Protein AF-A0A2M8NNC9-F1 (afdb_monomer)

pLDDT: mean 93.22, std 10.88, range [46.25, 98.62]

Solvent-accessible surface area (backbone atoms only — not comparable to full-atom values): 3000 Å² total; per-residue (Å²): 132,81,79,80,83,70,81,62,30,33,32,38,34,50,90,94,45,81,43,81,75,43,45,67,69,59,51,54,50,33,55,75,72,68,53,89,77,79,63,65,49,75,47,77,59,134

Sequence (46 aa):
LDGIDLPPIELILVDDTYYVIDGHHRISVAHMLGIQFMDAIVTRWE

Structure (mmCIF, N/CA/C/O backbone):
data_AF-A0A2M8NNC9-F1
#
_entry.id   AF-A0A2M8NNC9-F1
#
loop_
_atom_site.group_PDB
_atom_site.id
_atom_site.type_symbol
_atom_site.label_atom_id
_atom_site.label_alt_id
_a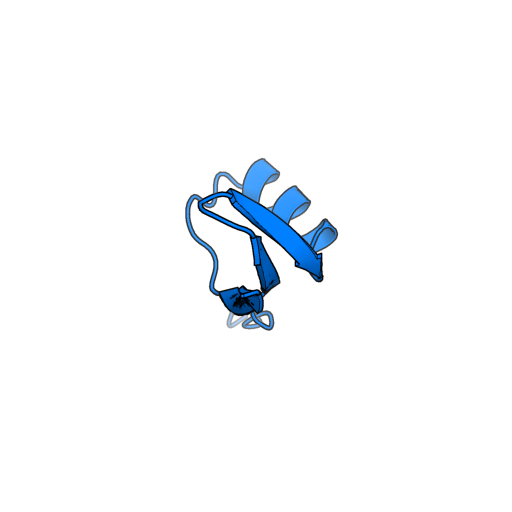tom_site.label_comp_id
_atom_site.label_asym_id
_atom_site.label_entity_id
_atom_site.label_seq_id
_atom_site.pdbx_PDB_ins_code
_atom_site.Cartn_x
_atom_site.Cartn_y
_atom_site.Cartn_z
_atom_site.occupancy
_atom_site.B_iso_or_equiv
_atom_site.auth_seq_id
_atom_site.auth_comp_id
_atom_site.auth_asym_id
_atom_site.auth_atom_id
_atom_site.pdbx_PDB_model_num
ATOM 1 N N . LEU A 1 1 ? 21.223 -13.582 -11.812 1.00 46.25 1 LEU A N 1
ATOM 2 C CA . LEU A 1 1 ? 20.900 -12.489 -1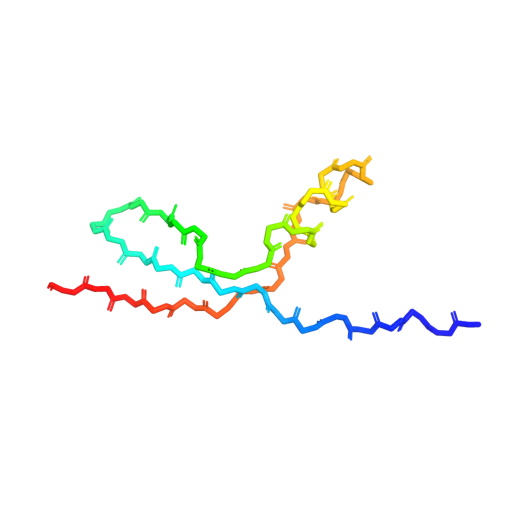0.877 1.00 46.25 1 LEU A CA 1
ATOM 3 C C . LEU A 1 1 ? 19.487 -12.778 -10.438 1.00 46.25 1 LEU A C 1
ATOM 5 O O . LEU A 1 1 ? 18.571 -12.487 -11.196 1.00 46.25 1 LEU A O 1
ATOM 9 N N . ASP A 1 2 ? 19.332 -13.481 -9.323 1.00 54.12 2 ASP A N 1
ATOM 10 C CA . ASP A 1 2 ? 18.003 -13.666 -8.751 1.00 54.12 2 ASP A CA 1
ATOM 11 C C . ASP A 1 2 ? 17.490 -12.280 -8.350 1.00 54.12 2 ASP A C 1
ATOM 13 O O . ASP A 1 2 ? 18.256 -11.455 -7.837 1.00 54.12 2 ASP A O 1
ATOM 17 N N . GLY A 1 3 ? 16.246 -11.973 -8.718 1.00 68.81 3 GLY A N 1
ATOM 18 C CA . GLY A 1 3 ? 15.623 -10.699 -8.383 1.00 68.81 3 GLY A CA 1
ATOM 19 C C . GLY A 1 3 ? 15.630 -10.514 -6.870 1.00 68.81 3 GLY A C 1
ATOM 20 O O . GLY A 1 3 ? 15.394 -11.462 -6.128 1.00 68.81 3 GLY A O 1
ATOM 21 N N . ILE A 1 4 ? 15.952 -9.308 -6.408 1.00 77.31 4 ILE A N 1
ATOM 22 C CA . ILE A 1 4 ? 15.828 -8.985 -4.988 1.00 77.31 4 ILE A CA 1
ATOM 23 C C . ILE A 1 4 ? 14.333 -8.893 -4.698 1.00 77.31 4 ILE A C 1
ATOM 25 O O . ILE A 1 4 ? 13.671 -8.001 -5.233 1.00 77.31 4 ILE A O 1
ATOM 29 N N . ASP A 1 5 ? 13.821 -9.784 -3.853 1.00 82.88 5 ASP A N 1
ATOM 30 C CA . ASP A 1 5 ? 12.482 -9.623 -3.297 1.00 82.88 5 ASP A CA 1
ATOM 31 C C . ASP A 1 5 ? 12.458 -8.337 -2.474 1.00 82.88 5 ASP A C 1
ATOM 33 O O . ASP A 1 5 ? 13.201 -8.159 -1.502 1.00 82.88 5 ASP A O 1
ATOM 37 N N . LEU A 1 6 ? 11.635 -7.393 -2.918 1.00 89.62 6 LEU A N 1
ATOM 38 C CA . LEU A 1 6 ? 11.418 -6.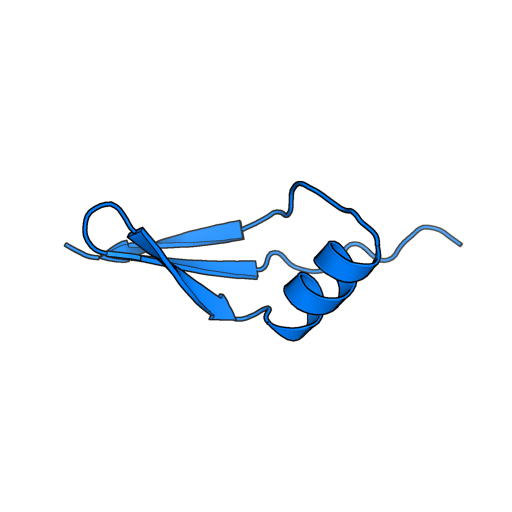155 -2.193 1.00 89.62 6 LEU A CA 1
ATOM 39 C C . LEU A 1 6 ? 10.463 -6.424 -1.028 1.00 89.62 6 LEU A C 1
ATOM 41 O O . LEU A 1 6 ? 9.567 -7.259 -1.153 1.00 89.62 6 LEU A O 1
ATOM 45 N N . PRO A 1 7 ? 10.601 -5.698 0.095 1.00 94.88 7 PRO A N 1
ATOM 46 C CA . PRO A 1 7 ? 9.608 -5.773 1.157 1.00 94.88 7 PRO A CA 1
ATOM 47 C C . PRO A 1 7 ? 8.205 -5.415 0.623 1.00 94.88 7 PRO A C 1
ATOM 49 O O . PRO A 1 7 ? 8.097 -4.732 -0.407 1.00 94.88 7 PRO A O 1
ATOM 52 N N . PRO A 1 8 ? 7.129 -5.811 1.323 1.00 97.06 8 PRO A N 1
ATOM 53 C CA . PRO A 1 8 ? 5.7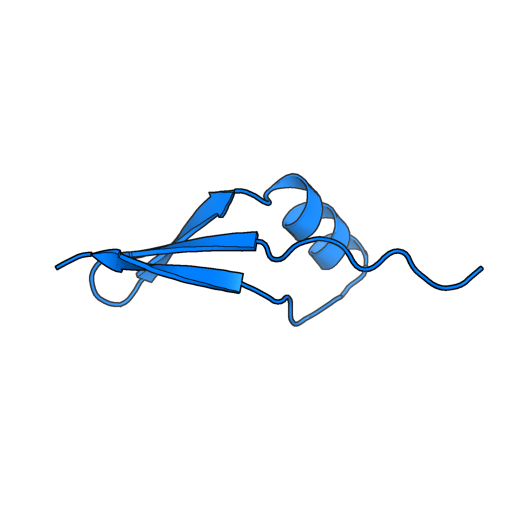68 -5.399 0.988 1.00 97.06 8 PRO A CA 1
ATOM 54 C C . PRO A 1 8 ? 5.570 -3.891 1.198 1.00 97.06 8 PRO A C 1
ATOM 56 O O . PRO A 1 8 ? 6.302 -3.251 1.962 1.00 97.06 8 PRO A O 1
ATOM 59 N N . ILE A 1 9 ? 4.601 -3.303 0.497 1.00 98.06 9 ILE A N 1
ATOM 60 C CA . ILE A 1 9 ? 4.161 -1.921 0.750 1.00 98.06 9 ILE A CA 1
ATOM 61 C C . ILE A 1 9 ? 3.297 -1.862 2.014 1.00 98.06 9 ILE A C 1
ATOM 63 O O . ILE A 1 9 ? 2.756 -2.881 2.445 1.00 98.06 9 ILE A O 1
ATOM 67 N N . GLU A 1 10 ? 3.135 -0.678 2.595 1.00 98.62 10 GLU A N 1
ATOM 68 C CA . GLU A 1 10 ? 2.267 -0.491 3.759 1.00 98.62 10 GLU A CA 1
ATOM 69 C C . GLU A 1 10 ? 1.048 0.335 3.374 1.00 98.62 10 GLU A C 1
ATOM 71 O O . GLU A 1 10 ? 1.173 1.435 2.826 1.00 98.62 10 GLU A O 1
ATOM 76 N N . LEU A 1 11 ? -0.134 -0.195 3.676 1.00 98.62 11 LEU A N 1
ATOM 77 C CA . LEU A 1 11 ? -1.411 0.457 3.429 1.00 98.62 11 LEU A CA 1
ATOM 78 C C . LEU A 1 11 ? -2.190 0.627 4.735 1.00 98.62 11 LEU A C 1
ATOM 80 O O . LEU A 1 11 ? -2.120 -0.215 5.635 1.00 98.62 11 LEU A O 1
ATOM 84 N N . ILE A 1 12 ? -3.005 1.675 4.795 1.00 98.44 12 ILE A N 1
ATOM 85 C CA . ILE A 1 12 ? -4.096 1.795 5.762 1.00 98.44 12 ILE A CA 1
ATOM 86 C C . ILE A 1 12 ? -5.435 1.681 5.029 1.00 98.44 12 ILE A C 1
ATOM 88 O O . ILE A 1 12 ? -5.617 2.280 3.969 1.00 98.44 12 ILE A O 1
ATOM 92 N N . LEU A 1 13 ? -6.357 0.896 5.582 1.00 98.50 13 LEU A N 1
ATOM 93 C CA . LEU A 1 13 ? -7.746 0.817 5.136 1.00 98.50 13 LEU A CA 1
ATOM 94 C C . LEU A 1 13 ? -8.610 1.652 6.084 1.00 98.50 13 LEU A C 1
ATOM 96 O O . LEU A 1 13 ? -8.699 1.326 7.270 1.00 98.50 13 LEU A O 1
ATOM 100 N N . VAL A 1 14 ? -9.226 2.704 5.548 1.00 97.94 14 VAL A N 1
ATOM 101 C CA . VAL A 1 14 ? -10.198 3.558 6.246 1.00 97.94 14 VAL A CA 1
ATOM 102 C C . VAL A 1 14 ? -11.522 3.437 5.500 1.00 97.94 14 VAL A C 1
ATOM 104 O O . VAL A 1 14 ? -11.565 3.662 4.288 1.00 97.94 14 VAL A O 1
ATOM 107 N N . ASP A 1 15 ? -12.575 3.032 6.210 1.00 95.06 15 ASP A N 1
ATOM 108 C CA . ASP A 1 15 ? -13.843 2.590 5.624 1.00 95.06 15 ASP A CA 1
ATOM 109 C C . ASP A 1 15 ? -13.621 1.507 4.544 1.00 95.06 15 ASP A C 1
ATOM 111 O O . ASP A 1 15 ? -13.262 0.373 4.865 1.00 95.06 15 ASP A O 1
ATOM 115 N N . ASP A 1 16 ? -13.793 1.859 3.267 1.00 96.31 16 ASP A N 1
ATOM 116 C CA . ASP A 1 16 ? -13.620 0.974 2.103 1.00 96.31 16 ASP A CA 1
ATOM 117 C C . ASP A 1 16 ? -12.555 1.507 1.122 1.00 96.31 16 ASP A C 1
ATOM 119 O O . ASP A 1 16 ? -12.567 1.214 -0.072 1.00 96.31 16 ASP A O 1
ATOM 123 N N . THR A 1 17 ? -11.642 2.363 1.598 1.00 97.75 17 THR A N 1
ATOM 124 C CA . THR A 1 17 ? -10.584 2.972 0.774 1.00 97.75 17 THR A CA 1
ATOM 125 C C . THR A 1 17 ? -9.192 2.704 1.340 1.00 97.75 17 THR A C 1
ATOM 127 O O . THR A 1 17 ? -8.922 2.913 2.523 1.00 97.75 17 THR A O 1
ATOM 130 N N . TYR A 1 18 ? -8.284 2.268 0.465 1.00 97.94 18 TYR A N 1
ATOM 131 C CA . TYR A 1 18 ? -6.876 2.052 0.789 1.00 97.94 18 TYR A CA 1
ATOM 132 C C . TYR A 1 18 ? -6.047 3.314 0.541 1.00 97.94 18 TYR A C 1
ATOM 134 O O . TYR A 1 18 ? -6.119 3.916 -0.531 1.00 97.94 18 TYR A O 1
ATOM 142 N N . TYR A 1 19 ? -5.193 3.655 1.501 1.00 97.88 19 TYR A N 1
ATOM 143 C CA . TYR A 1 19 ? -4.219 4.736 1.401 1.00 97.88 19 TYR A CA 1
ATOM 144 C C . TYR A 1 19 ? -2.811 4.193 1.616 1.00 97.88 19 TYR A C 1
ATOM 146 O O . TYR A 1 19 ? -2.594 3.316 2.451 1.00 97.88 19 TYR A O 1
ATOM 154 N N . VAL A 1 20 ? -1.847 4.724 0.866 1.00 98.00 20 VAL A N 1
ATOM 155 C CA . VAL A 1 20 ? -0.441 4.324 0.974 1.00 98.00 20 VAL A CA 1
ATOM 156 C C . VAL A 1 20 ? 0.199 5.019 2.172 1.00 98.00 20 VAL A C 1
ATOM 158 O O . VAL A 1 20 ? 0.215 6.246 2.244 1.00 98.00 20 VAL A O 1
ATOM 161 N N . ILE A 1 21 ? 0.756 4.229 3.086 1.00 98.25 21 ILE A N 1
ATOM 162 C CA . ILE A 1 21 ? 1.578 4.705 4.203 1.00 98.25 21 ILE A CA 1
ATOM 163 C C . ILE A 1 21 ? 3.055 4.670 3.804 1.00 98.25 21 ILE A C 1
ATOM 165 O O . ILE A 1 21 ? 3.749 5.679 3.925 1.00 98.25 21 ILE A O 1
ATOM 169 N N . A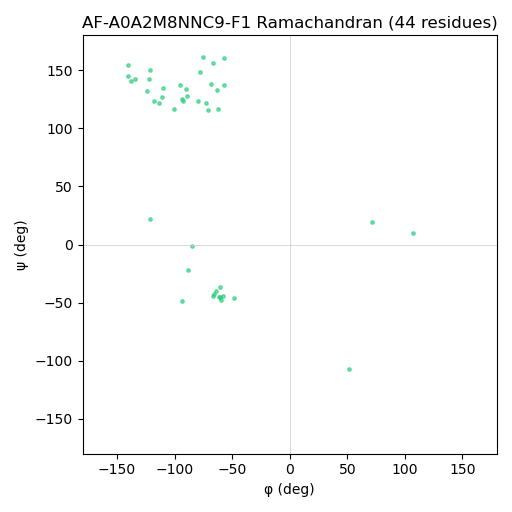SP A 1 22 ? 3.514 3.551 3.238 1.00 98.38 22 ASP A N 1
ATOM 170 C CA . ASP A 1 22 ? 4.875 3.397 2.720 1.00 98.38 22 ASP A CA 1
ATOM 171 C C . ASP A 1 22 ? 4.906 2.601 1.406 1.00 98.38 22 ASP A C 1
ATOM 173 O O . ASP A 1 22 ? 4.031 1.786 1.115 1.00 98.38 22 ASP A O 1
ATOM 177 N N . GLY A 1 23 ? 5.944 2.836 0.600 1.00 97.62 23 GLY A N 1
ATOM 178 C CA . GLY A 1 23 ? 6.171 2.119 -0.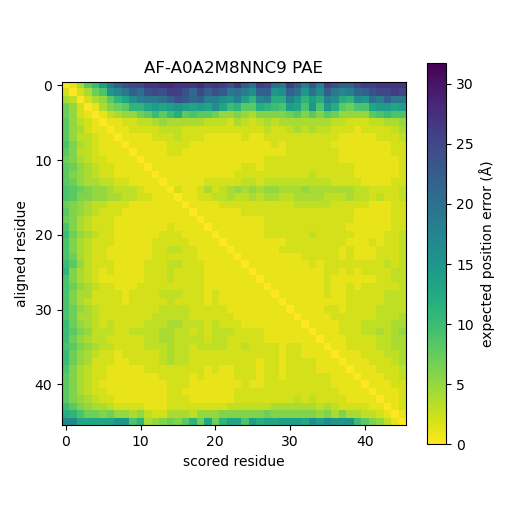655 1.00 97.62 23 GLY A CA 1
ATOM 179 C C . GLY A 1 23 ? 5.908 2.924 -1.926 1.00 97.62 23 GLY A C 1
ATOM 180 O O . GLY A 1 23 ? 5.971 2.358 -3.012 1.00 97.62 23 GLY A O 1
ATOM 181 N N . HIS A 1 24 ? 5.703 4.242 -1.838 1.00 98.31 24 HIS A N 1
ATOM 182 C CA . HIS A 1 24 ? 5.435 5.124 -2.986 1.00 98.31 24 HIS A CA 1
ATOM 183 C C . HIS A 1 24 ? 6.406 4.947 -4.167 1.00 98.31 24 HIS A C 1
ATOM 185 O O . HIS A 1 24 ? 5.979 4.823 -5.313 1.00 98.31 24 HIS A O 1
ATOM 191 N N . HIS A 1 25 ? 7.717 4.886 -3.905 1.00 97.19 25 HIS A N 1
ATOM 192 C CA . HIS A 1 25 ? 8.711 4.663 -4.961 1.00 97.19 25 HIS A CA 1
ATOM 193 C C . HIS A 1 25 ? 8.561 3.286 -5.618 1.00 97.19 25 HIS A C 1
ATOM 195 O O . HIS A 1 25 ? 8.670 3.174 -6.837 1.00 97.19 25 HIS A O 1
ATOM 201 N N . ARG A 1 26 ? 8.270 2.250 -4.823 1.00 96.12 26 ARG A N 1
ATOM 202 C CA . ARG A 1 26 ? 8.049 0.886 -5.318 1.00 96.12 26 ARG A CA 1
ATOM 203 C C . ARG A 1 26 ? 6.786 0.826 -6.177 1.00 96.12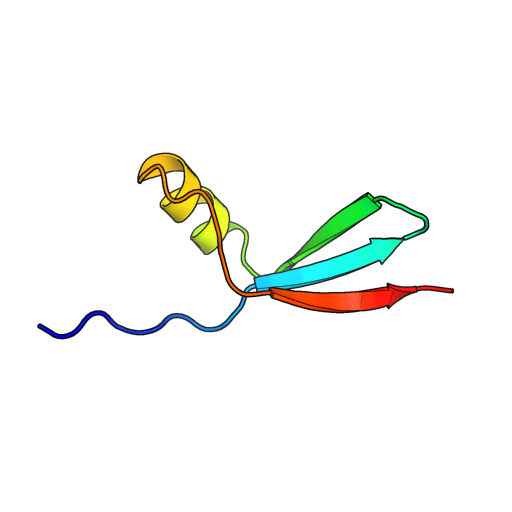 26 ARG A C 1
ATOM 205 O O . ARG A 1 26 ? 6.848 0.271 -7.265 1.00 96.12 26 ARG A O 1
ATOM 212 N N . ILE A 1 27 ? 5.705 1.485 -5.755 1.00 97.50 27 ILE A N 1
ATOM 213 C CA . ILE A 1 27 ? 4.462 1.628 -6.534 1.00 97.50 27 IL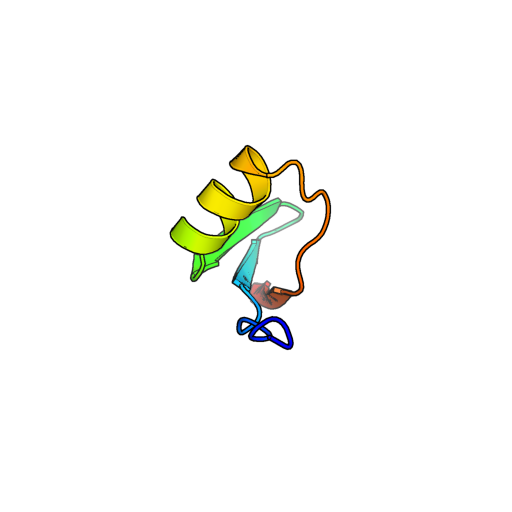E A CA 1
ATOM 214 C C . ILE A 1 27 ? 4.723 2.365 -7.853 1.00 97.50 27 ILE A C 1
ATOM 216 O O . ILE A 1 27 ? 4.281 1.917 -8.905 1.00 97.50 27 ILE A O 1
ATOM 220 N N . SER A 1 28 ? 5.478 3.465 -7.818 1.00 97.56 28 SER A N 1
ATOM 221 C CA . SER A 1 28 ? 5.823 4.243 -9.015 1.00 97.56 28 SER A CA 1
ATOM 222 C C . SER A 1 28 ? 6.595 3.408 -10.046 1.00 97.56 28 SER A C 1
ATOM 224 O O . SER A 1 28 ? 6.231 3.368 -11.223 1.00 97.56 28 SER A O 1
ATOM 226 N N . VAL A 1 29 ? 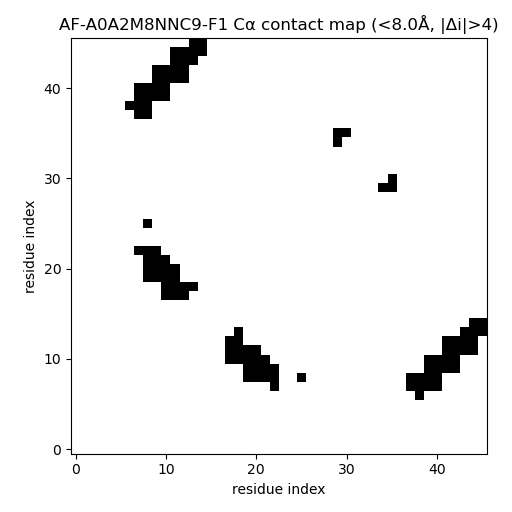7.621 2.675 -9.599 1.00 95.75 29 VAL A N 1
ATOM 227 C CA . VAL A 1 29 ? 8.406 1.783 -10.465 1.00 95.75 29 VAL A CA 1
ATOM 228 C C . VAL A 1 29 ? 7.562 0.605 -10.957 1.00 95.75 29 VAL A C 1
ATOM 230 O O . VAL A 1 29 ? 7.594 0.300 -12.146 1.00 95.75 29 VAL A O 1
ATOM 233 N N . ALA A 1 30 ? 6.770 -0.025 -10.087 1.00 95.25 30 ALA A N 1
ATOM 234 C CA . ALA A 1 30 ? 5.878 -1.121 -10.460 1.00 95.25 30 ALA A CA 1
ATOM 235 C C . ALA A 1 30 ? 4.879 -0.691 -11.544 1.00 95.25 30 ALA A C 1
ATOM 237 O O . ALA A 1 30 ? 4.734 -1.382 -12.552 1.00 95.25 30 ALA A O 1
ATOM 238 N N . HIS A 1 31 ? 4.278 0.493 -11.393 1.00 96.62 31 HIS A N 1
ATOM 239 C CA . HIS A 1 31 ? 3.384 1.081 -12.385 1.00 96.62 31 HIS A CA 1
ATOM 240 C C . HIS A 1 31 ? 4.096 1.334 -13.723 1.00 96.62 31 HIS A C 1
ATOM 242 O O . HIS A 1 31 ? 3.572 0.972 -14.774 1.00 96.62 31 HIS A O 1
ATOM 248 N N . MET A 1 32 ? 5.311 1.897 -13.700 1.00 97.81 32 MET A N 1
ATOM 249 C CA . MET A 1 32 ? 6.121 2.104 -14.910 1.00 97.81 32 MET A CA 1
ATOM 250 C C . MET A 1 32 ? 6.449 0.787 -15.631 1.00 97.81 32 MET A C 1
ATOM 252 O O . MET A 1 32 ? 6.484 0.750 -16.859 1.00 97.81 32 MET A O 1
ATOM 256 N N . LEU A 1 33 ? 6.678 -0.286 -14.874 1.00 96.12 33 LEU A N 1
ATOM 257 C CA . LEU A 1 33 ? 6.990 -1.617 -15.397 1.00 96.12 33 LEU A CA 1
ATOM 258 C C . LEU A 1 33 ? 5.742 -2.440 -15.767 1.00 96.12 33 LEU A C 1
ATOM 260 O O . LEU A 1 33 ? 5.883 -3.567 -16.238 1.00 96.12 33 LEU A O 1
ATOM 264 N N . GLY A 1 34 ? 4.530 -1.907 -15.569 1.00 96.88 34 GLY A N 1
ATOM 265 C CA . GLY A 1 34 ? 3.276 -2.610 -15.861 1.00 96.88 34 GLY A CA 1
ATOM 266 C C . GLY A 1 34 ? 2.952 -3.755 -14.894 1.00 96.88 34 GLY A C 1
ATOM 267 O O . GLY A 1 34 ? 2.155 -4.633 -15.226 1.00 96.88 34 GLY A O 1
ATOM 268 N N . ILE A 1 35 ? 3.560 -3.768 -13.706 1.00 95.12 35 ILE A N 1
ATOM 269 C CA . ILE A 1 35 ? 3.269 -4.747 -12.656 1.00 95.12 35 ILE A CA 1
ATOM 270 C C . ILE A 1 35 ? 1.897 -4.424 -12.059 1.00 95.12 35 ILE A C 1
ATOM 272 O O . ILE A 1 35 ? 1.671 -3.326 -11.554 1.00 95.12 35 ILE A O 1
ATOM 276 N N . GLN A 1 36 ? 0.977 -5.387 -12.119 1.00 95.75 36 GLN A N 1
ATOM 277 C CA . GLN A 1 36 ? -0.419 -5.184 -11.712 1.00 95.75 36 GLN A CA 1
ATOM 278 C C . GLN A 1 36 ? -0.684 -5.453 -10.226 1.00 95.75 36 GLN A C 1
ATOM 280 O O . GLN A 1 36 ? -1.664 -4.949 -9.685 1.00 95.75 36 GLN A O 1
ATOM 285 N N . PHE A 1 37 ? 0.170 -6.243 -9.570 1.00 95.38 37 PHE A N 1
ATOM 286 C CA . PHE A 1 37 ? -0.031 -6.698 -8.194 1.00 95.38 37 PHE A CA 1
ATOM 287 C C . PHE A 1 37 ? 1.256 -6.552 -7.386 1.00 95.38 37 PHE A C 1
ATOM 289 O O . PHE A 1 37 ? 2.347 -6.786 -7.904 1.00 95.38 37 PHE A O 1
ATOM 296 N N . MET A 1 38 ? 1.120 -6.171 -6.117 1.00 94.62 38 MET A N 1
ATOM 297 C CA . MET A 1 38 ? 2.221 -6.041 -5.164 1.00 94.62 38 MET A CA 1
ATOM 298 C C . MET A 1 38 ? 1.774 -6.561 -3.802 1.00 94.62 38 MET A C 1
ATOM 300 O O . MET A 1 38 ? 0.622 -6.356 -3.415 1.00 94.62 38 MET A O 1
ATOM 304 N N . ASP A 1 39 ? 2.692 -7.179 -3.065 1.00 96.50 39 ASP A N 1
ATOM 305 C CA . ASP A 1 39 ? 2.433 -7.582 -1.687 1.00 96.50 39 ASP A CA 1
ATOM 306 C C . ASP A 1 39 ? 2.300 -6.355 -0.780 1.00 96.50 39 ASP A C 1
ATOM 308 O O . ASP A 1 39 ? 3.076 -5.398 -0.884 1.00 96.50 39 ASP A O 1
ATOM 312 N N . ALA A 1 40 ? 1.323 -6.394 0.127 1.00 97.88 40 ALA A N 1
ATOM 313 C CA . ALA A 1 40 ? 1.016 -5.298 1.036 1.00 97.88 40 ALA A CA 1
ATOM 314 C C . ALA A 1 40 ? 0.723 -5.795 2.456 1.00 97.88 40 ALA A C 1
ATOM 316 O O . ALA A 1 40 ? 0.019 -6.787 2.652 1.00 97.88 40 ALA A O 1
ATOM 317 N N . ILE A 1 41 ? 1.212 -5.056 3.450 1.00 98.44 41 ILE A N 1
ATOM 318 C CA . ILE A 1 41 ? 0.762 -5.143 4.840 1.00 98.44 41 ILE A CA 1
ATOM 319 C C . ILE A 1 41 ? -0.321 -4.079 5.026 1.00 98.44 41 ILE A C 1
ATOM 321 O O . ILE A 1 41 ? -0.096 -2.904 4.738 1.00 98.44 41 ILE A O 1
ATOM 325 N N . VAL A 1 42 ? -1.504 -4.490 5.490 1.00 98.31 42 VAL A N 1
ATOM 326 C CA . VAL A 1 42 ? -2.666 -3.605 5.649 1.00 98.31 42 VAL A CA 1
ATOM 327 C C . VAL A 1 42 ? -3.008 -3.446 7.124 1.00 98.31 42 VAL A C 1
ATOM 329 O O . VAL A 1 42 ? -3.358 -4.420 7.791 1.00 98.31 42 VAL A O 1
ATOM 332 N N . THR A 1 43 ? -3.004 -2.204 7.599 1.00 98.31 43 THR A N 1
ATOM 333 C CA . THR A 1 43 ? -3.601 -1.836 8.887 1.00 98.31 43 THR A CA 1
ATOM 334 C C . THR A 1 43 ? -5.041 -1.387 8.658 1.00 98.31 43 THR A C 1
ATOM 336 O O . THR A 1 43 ? -5.288 -0.471 7.877 1.00 98.31 43 THR A O 1
ATOM 339 N N . ARG A 1 44 ? -6.007 -2.022 9.326 1.00 98.00 44 ARG A N 1
ATOM 340 C CA . ARG A 1 44 ? -7.413 -1.590 9.304 1.00 98.00 44 ARG A CA 1
ATOM 341 C C . ARG A 1 44 ? -7.650 -0.594 10.435 1.00 98.00 44 ARG A C 1
ATOM 343 O O . ARG A 1 44 ? -7.309 -0.898 11.576 1.00 98.00 44 ARG A O 1
ATOM 350 N N . TRP A 1 45 ? -8.220 0.561 10.110 1.00 92.31 45 TRP A N 1
ATOM 351 C CA . TRP A 1 45 ? -8.698 1.524 11.097 1.00 92.31 45 TRP A CA 1
ATOM 352 C C . TRP A 1 45 ? -10.196 1.311 11.348 1.00 92.31 45 TRP A C 1
ATOM 354 O O . TRP A 1 45 ? -10.943 1.084 10.394 1.00 92.31 45 TRP A O 1
ATOM 364 N N . GLU A 1 46 ? -10.606 1.358 12.617 1.00 83.88 46 GLU A N 1
ATOM 365 C CA . GLU A 1 46 ? -12.007 1.284 13.068 1.00 83.88 46 GLU A CA 1
ATOM 366 C C . GLU A 1 46 ? -12.522 2.651 13.534 1.00 83.88 46 GLU A C 1
ATOM 368 O O . GLU A 1 46 ? -11.732 3.425 14.130 1.00 83.88 46 GLU A O 1
#

Nearest PDB structures (foldseek):
  6ky4-assembly1_A  TM=9.241E-01  e=4.298E-02  Arabidopsis thaliana
  1vz0-assembly3_D  TM=8.152E-01  e=8.177E-02  Thermus thermophilus HB27
  7o0n-assembly1_B  TM=8.309E-01  e=2.071E-01  Myxococcus xanthus DK 1622
  7bnk-assembly1_B  TM=8.248E-01  e=2.389E-01  Myxococcus xanthus DK 1622
  6sdk-assembly1_B  TM=7.658E-01  e=3.180E-01  Bacillus subtilis subsp. subtilis str. 168

Foldseek 3Di:
DPDPDDDFWEWEDDPNDIDGPGDVVVVVVCVVVVNPDTHYDYDYDD

Radius of gyration: 12.03 Å; Cα contacts (8 Å, |Δi|>4): 55; chains: 1; bounding box: 35×19×29 Å

Mean predicted aligned error: 3.74 Å

Secondary structure (DSSP, 8-state):
----PPPPEEEEEETTEEEEEE-HHHHHHHHHTT-----EEEEEP-